Protein AF-A0A258LPB8-F1 (afdb_monomer)

pLDDT: mean 83.42, std 18.29, range [36.91, 97.94]

Secondary structure (DSSP, 8-state):
-------TTGGGS---TT----EEEEE-SSTT-SEEEEEE-TT--EEEPPEEEEEEE-TT-EEEEEEEEEEEEEEEES--TTTT-EEEEEEEEEESSEEEEEEEEETTTTEEEEEEEEE---

Sequence (122 aa):
MLVSAVPAAQAFLDNDPDAYVVNYYTGGGNGDGLFAAGTANQQCTNQGEPVITVLSASPGVKLAIRPGSFVVTGTDYGYLVCQGMRLPGMVVTGTGTGEAVIKVTYPPDGQWYTHTLKLPPR

Mean predicted aligned error: 8.93 Å

Structure (mmCIF, N/CA/C/O backbone):
data_AF-A0A258LPB8-F1
#
_entry.id   AF-A0A258LPB8-F1
#
loop_
_atom_site.group_PDB
_atom_site.id
_atom_site.type_symbol
_atom_site.label_atom_id
_atom_site.label_alt_id
_atom_site.label_comp_id
_atom_site.label_asym_id
_atom_site.label_entity_id
_atom_site.label_seq_id
_atom_site.pdbx_PDB_ins_code
_atom_site.Cartn_x
_atom_site.Cartn_y
_atom_site.Cartn_z
_atom_site.occupancy
_atom_site.B_iso_or_equiv
_atom_site.auth_seq_id
_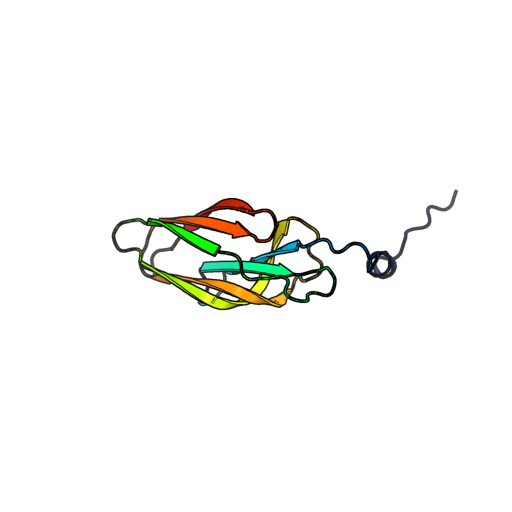atom_site.auth_comp_id
_atom_site.auth_asym_id
_atom_site.auth_atom_id
_atom_site.pdbx_PDB_model_num
ATOM 1 N N . MET A 1 1 ? -10.737 -5.209 -49.624 1.00 41.25 1 MET A N 1
ATOM 2 C CA . MET A 1 1 ? -10.144 -4.599 -48.416 1.00 41.25 1 MET A CA 1
ATOM 3 C C . MET A 1 1 ? -10.070 -5.684 -47.357 1.00 41.25 1 MET A C 1
ATOM 5 O O . MET A 1 1 ? -11.104 -6.082 -46.845 1.00 41.25 1 MET A O 1
ATOM 9 N N . LEU A 1 2 ? -8.885 -6.255 -47.144 1.00 39.84 2 LEU A N 1
ATOM 10 C CA . LEU A 1 2 ? -8.644 -7.266 -46.113 1.00 39.84 2 LEU A CA 1
ATOM 11 C C . LEU A 1 2 ? -8.227 -6.531 -44.838 1.00 39.84 2 LEU A C 1
ATOM 13 O O . LEU A 1 2 ? -7.225 -5.822 -44.838 1.00 39.84 2 LEU A O 1
ATOM 17 N N . VAL A 1 3 ? -9.035 -6.657 -43.787 1.00 46.84 3 VAL A N 1
ATOM 18 C CA . VAL A 1 3 ? -8.699 -6.190 -42.441 1.00 46.84 3 VAL A CA 1
ATOM 19 C C . VAL A 1 3 ? -7.691 -7.186 -41.878 1.00 46.84 3 VAL A C 1
ATOM 21 O O . VAL A 1 3 ? -8.058 -8.305 -41.524 1.00 46.84 3 VAL A O 1
ATOM 24 N N . SER A 1 4 ? -6.414 -6.813 -41.852 1.00 44.75 4 SER A N 1
ATOM 25 C CA . SER A 1 4 ? -5.384 -7.601 -41.178 1.00 44.75 4 SER A CA 1
ATOM 26 C C . SER A 1 4 ? -5.608 -7.502 -39.672 1.00 44.75 4 SER A C 1
ATOM 28 O O . SER A 1 4 ? -5.288 -6.492 -39.051 1.00 44.75 4 SER A O 1
ATOM 30 N N . ALA A 1 5 ? -6.201 -8.543 -39.091 1.00 50.91 5 ALA A N 1
ATOM 31 C CA . ALA A 1 5 ? -6.232 -8.726 -37.651 1.00 50.91 5 ALA A CA 1
ATOM 32 C C . ALA A 1 5 ? -4.798 -8.985 -37.172 1.00 50.91 5 ALA A C 1
ATOM 34 O O . ALA A 1 5 ? -4.195 -9.998 -37.528 1.00 50.91 5 ALA A O 1
ATOM 35 N N . VAL A 1 6 ? -4.247 -8.055 -36.393 1.00 47.69 6 VAL A N 1
ATOM 36 C CA . VAL A 1 6 ? -2.976 -8.260 -35.696 1.00 47.69 6 VAL A CA 1
ATOM 37 C C . VAL A 1 6 ? -3.190 -9.413 -34.701 1.00 47.69 6 VAL A C 1
ATOM 39 O O . VAL A 1 6 ? -4.095 -9.322 -33.867 1.00 47.69 6 VAL A O 1
ATOM 42 N N . PRO A 1 7 ? -2.432 -10.520 -34.778 1.00 45.66 7 PRO A N 1
ATOM 43 C CA . PRO A 1 7 ? -2.524 -11.596 -33.803 1.00 45.66 7 PRO A CA 1
ATOM 44 C C . PRO A 1 7 ? -2.154 -11.049 -32.422 1.00 45.66 7 PRO A C 1
ATOM 46 O O . PRO A 1 7 ? -1.164 -10.333 -32.289 1.00 45.66 7 PRO A O 1
ATOM 49 N N . ALA A 1 8 ? -2.884 -11.448 -31.378 1.00 50.31 8 ALA A N 1
ATOM 50 C CA . ALA A 1 8 ? -2.613 -11.059 -29.987 1.00 50.31 8 ALA A CA 1
ATOM 51 C C . ALA A 1 8 ? -1.160 -11.337 -29.525 1.00 50.31 8 ALA A C 1
ATOM 53 O O . ALA A 1 8 ? -0.697 -10.756 -28.550 1.00 50.31 8 ALA A O 1
ATOM 54 N N . ALA A 1 9 ? -0.422 -12.185 -30.249 1.00 43.16 9 ALA A N 1
ATOM 55 C CA . ALA A 1 9 ? 0.991 -12.468 -30.019 1.00 43.16 9 ALA A CA 1
ATOM 56 C C . ALA A 1 9 ? 1.945 -11.316 -30.405 1.00 43.16 9 ALA A C 1
ATOM 58 O O . ALA A 1 9 ? 3.040 -11.240 -29.858 1.00 43.16 9 ALA A O 1
ATOM 59 N N . GLN A 1 10 ? 1.562 -10.413 -31.317 1.00 36.91 10 GLN A N 1
ATOM 60 C CA . GLN A 1 10 ? 2.415 -9.285 -31.733 1.00 36.91 10 GLN A CA 1
ATOM 61 C C . GLN A 1 10 ? 2.308 -8.067 -30.807 1.00 36.91 10 GLN A C 1
ATOM 63 O O . GLN A 1 10 ? 3.236 -7.269 -30.759 1.00 36.91 10 GLN A O 1
ATOM 68 N N . ALA A 1 11 ? 1.249 -7.964 -29.997 1.00 44.62 11 ALA A N 1
ATOM 69 C CA . ALA A 1 11 ? 1.131 -6.912 -28.982 1.00 44.62 11 ALA A CA 1
ATOM 70 C C . ALA A 1 11 ? 2.140 -7.067 -27.822 1.00 44.62 11 ALA A C 1
ATOM 72 O O . ALA A 1 11 ? 2.290 -6.159 -27.014 1.00 44.62 11 ALA A O 1
ATOM 73 N N . PHE A 1 12 ? 2.851 -8.200 -27.748 1.00 46.00 12 PHE A N 1
ATOM 74 C CA . PHE A 1 12 ? 3.942 -8.431 -26.795 1.00 46.00 12 PHE A CA 1
ATOM 75 C C . PHE A 1 12 ? 5.307 -7.888 -27.260 1.00 46.00 12 PHE A C 1
ATOM 77 O O . PHE A 1 12 ? 6.254 -7.923 -26.477 1.00 46.00 12 PHE A O 1
ATOM 84 N N . LEU A 1 13 ? 5.434 -7.425 -28.513 1.00 41.38 13 LEU A N 1
ATOM 85 C CA . LEU A 1 13 ? 6.725 -7.088 -29.136 1.00 41.38 13 LEU A CA 1
ATOM 86 C C . LEU A 1 13 ? 6.959 -5.588 -29.383 1.00 41.38 13 LEU A C 1
ATOM 88 O O . LEU A 1 13 ? 8.086 -5.227 -29.699 1.00 41.38 13 LEU A O 1
ATOM 92 N N . ASP A 1 14 ? 5.964 -4.725 -29.160 1.00 44.91 14 ASP A N 1
ATOM 93 C CA . ASP A 1 14 ? 6.117 -3.254 -29.178 1.00 44.91 14 ASP A CA 1
ATOM 94 C C . ASP A 1 14 ? 6.371 -2.686 -27.764 1.00 44.91 14 ASP A C 1
ATOM 96 O O . ASP A 1 14 ? 5.894 -1.615 -27.390 1.00 44.91 14 ASP A O 1
ATOM 100 N N . ASN A 1 15 ? 7.121 -3.420 -26.940 1.00 49.28 15 ASN A N 1
ATOM 101 C CA . ASN A 1 15 ? 7.724 -2.849 -25.740 1.00 49.28 15 ASN A CA 1
ATOM 102 C C . ASN A 1 15 ? 9.044 -2.218 -26.169 1.00 49.28 15 ASN A C 1
ATOM 104 O O . ASN A 1 15 ? 10.042 -2.925 -26.301 1.00 49.28 15 ASN A O 1
ATOM 108 N N . ASP A 1 16 ? 9.037 -0.911 -26.424 1.00 48.47 16 ASP A N 1
ATOM 109 C CA . ASP A 1 16 ? 10.266 -0.130 -26.524 1.00 48.47 16 ASP A CA 1
ATOM 110 C C . ASP A 1 16 ? 11.045 -0.297 -25.203 1.00 48.47 16 ASP A C 1
ATOM 112 O O . ASP A 1 16 ? 10.593 0.200 -24.166 1.00 48.47 16 ASP A O 1
ATOM 116 N N . PRO A 1 17 ? 12.176 -1.027 -25.185 1.00 47.72 17 PRO A N 1
ATOM 117 C CA . PRO A 1 17 ? 12.938 -1.254 -23.961 1.00 47.72 17 PRO A CA 1
ATOM 118 C C . PRO A 1 17 ? 13.544 0.042 -23.399 1.00 47.72 17 PRO A C 1
ATOM 120 O O . PRO A 1 17 ? 13.953 0.047 -22.236 1.00 47.72 17 PRO A O 1
ATOM 123 N N . ASP A 1 18 ? 13.565 1.128 -24.184 1.00 47.84 18 ASP A N 1
ATOM 124 C CA . ASP A 1 18 ? 14.018 2.455 -23.763 1.00 47.84 18 ASP A CA 1
ATOM 125 C C . ASP A 1 18 ? 12.893 3.283 -23.116 1.00 47.84 18 ASP A C 1
ATOM 127 O O . ASP A 1 18 ? 13.151 4.287 -22.443 1.00 47.84 18 ASP A O 1
ATOM 131 N N . ALA A 1 19 ? 11.638 2.837 -23.220 1.00 50.19 19 ALA A N 1
ATOM 132 C CA . ALA A 1 19 ? 10.534 3.380 -22.448 1.00 50.19 19 ALA A CA 1
ATOM 133 C C . ALA A 1 19 ? 10.578 2.782 -21.032 1.00 50.19 19 ALA A C 1
ATOM 135 O O . ALA A 1 19 ? 9.836 1.859 -20.693 1.00 50.19 19 ALA A O 1
ATOM 136 N N . TYR A 1 20 ? 11.456 3.317 -20.176 1.00 53.28 20 TYR A N 1
ATOM 137 C CA . TYR A 1 20 ? 11.504 3.056 -18.728 1.00 53.28 20 TYR A CA 1
ATOM 138 C C . TYR A 1 20 ? 10.231 3.564 -18.019 1.00 53.28 20 TYR A C 1
ATOM 140 O O . TYR A 1 20 ? 10.275 4.408 -17.126 1.00 53.28 20 TYR A O 1
ATOM 148 N N . VAL A 1 21 ? 9.060 3.075 -18.424 1.00 76.69 21 VAL A N 1
ATOM 149 C CA . VAL A 1 21 ? 7.785 3.403 -17.799 1.00 76.69 21 VAL A CA 1
ATOM 150 C C . VAL A 1 21 ? 7.691 2.576 -16.527 1.00 76.69 21 VAL A C 1
ATOM 152 O O . VAL A 1 21 ? 7.516 1.355 -16.561 1.00 76.69 21 VAL A O 1
ATOM 155 N N . VAL A 1 22 ? 7.847 3.246 -15.389 1.00 86.50 22 VAL A N 1
ATOM 156 C CA . VAL A 1 22 ? 7.531 2.659 -14.090 1.00 86.50 22 VAL A CA 1
ATOM 157 C C . VAL A 1 22 ? 6.022 2.412 -14.051 1.00 86.50 22 VAL A C 1
ATOM 159 O O . VAL A 1 22 ? 5.232 3.332 -14.244 1.00 86.50 22 VAL A O 1
ATOM 162 N N . ASN A 1 23 ? 5.623 1.164 -13.818 1.00 89.81 23 ASN A N 1
ATOM 163 C CA . ASN A 1 23 ? 4.230 0.777 -13.610 1.00 89.81 23 ASN A CA 1
ATOM 164 C C . ASN A 1 23 ? 3.996 0.567 -12.114 1.00 89.81 23 ASN A C 1
ATOM 166 O O . ASN A 1 23 ? 4.888 0.094 -11.400 1.00 89.81 23 ASN A O 1
ATOM 170 N N . TYR A 1 24 ? 2.794 0.893 -11.650 1.00 93.00 24 TYR A N 1
ATOM 171 C CA . TYR A 1 24 ? 2.404 0.797 -10.245 1.00 93.00 24 TYR A CA 1
ATOM 172 C C . TYR A 1 24 ? 1.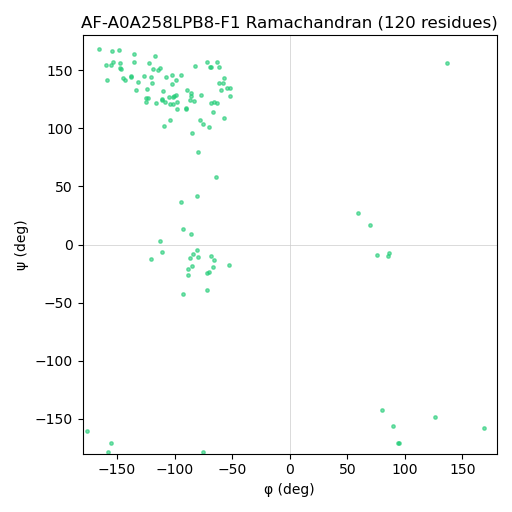416 -0.349 -10.083 1.00 93.00 24 TYR A C 1
ATOM 174 O O . TYR A 1 24 ? 0.250 -0.224 -10.432 1.00 93.00 24 TYR A O 1
ATOM 182 N N . TYR A 1 25 ? 1.876 -1.488 -9.582 1.00 94.19 25 TYR A N 1
ATOM 183 C CA . TYR A 1 25 ? 1.078 -2.706 -9.501 1.00 94.19 25 TYR A CA 1
ATOM 184 C C . TYR A 1 25 ? 0.403 -2.856 -8.149 1.00 94.19 25 TYR A C 1
ATOM 186 O O . TYR A 1 25 ? 0.996 -2.551 -7.115 1.00 94.19 25 TYR A O 1
ATOM 194 N N . THR A 1 26 ? -0.796 -3.433 -8.162 1.00 95.62 26 THR A N 1
ATOM 195 C CA . THR A 1 26 ? -1.550 -3.775 -6.959 1.00 95.62 26 THR A CA 1
ATOM 196 C C . THR A 1 26 ? -1.879 -5.261 -6.892 1.00 95.62 26 THR A C 1
ATOM 198 O O . THR A 1 26 ? -1.910 -5.986 -7.895 1.00 95.62 26 THR A O 1
ATOM 201 N N . GLY A 1 27 ? -2.104 -5.730 -5.671 1.00 94.12 27 GLY A N 1
ATOM 202 C CA . GLY A 1 27 ? -2.529 -7.090 -5.379 1.00 94.12 27 GLY A CA 1
ATOM 203 C C . GLY A 1 27 ? -3.264 -7.190 -4.050 1.00 94.12 27 GLY A C 1
ATOM 204 O O . GLY A 1 27 ? -3.553 -6.187 -3.400 1.00 94.12 27 GLY A O 1
ATOM 205 N N . GLY A 1 28 ? -3.525 -8.421 -3.621 1.00 87.00 28 GLY A N 1
ATOM 206 C CA . GLY A 1 28 ? -4.272 -8.704 -2.394 1.00 87.00 28 GLY A CA 1
ATOM 207 C C . GLY A 1 28 ? -5.766 -8.914 -2.643 1.00 87.00 28 GLY A C 1
ATOM 208 O O . GLY A 1 28 ? -6.203 -9.088 -3.778 1.00 87.00 28 GLY A O 1
ATOM 209 N N . GLY A 1 29 ? -6.541 -8.992 -1.562 1.00 68.88 29 GLY A N 1
ATOM 210 C CA . GLY A 1 29 ? -7.975 -9.299 -1.605 1.00 68.88 29 GLY A CA 1
ATOM 211 C C . GLY A 1 29 ? -8.309 -10.797 -1.608 1.00 68.88 29 GLY A C 1
ATOM 212 O O . GLY A 1 29 ? -9.470 -11.146 -1.434 1.00 68.88 29 GLY A O 1
ATOM 213 N N . ASN A 1 30 ? -7.306 -11.678 -1.727 1.00 60.81 30 ASN A N 1
ATOM 214 C CA . ASN A 1 30 ? -7.431 -13.134 -1.600 1.00 60.81 30 ASN A CA 1
ATOM 215 C C . ASN A 1 30 ? -6.314 -13.687 -0.690 1.00 60.81 30 ASN A C 1
ATOM 217 O O . ASN A 1 30 ? -5.141 -13.361 -0.882 1.00 60.81 30 ASN A O 1
ATOM 221 N N . GLY A 1 31 ? -6.658 -14.552 0.273 1.00 65.81 31 GLY A N 1
ATOM 222 C CA . GLY A 1 31 ? -5.709 -15.133 1.239 1.00 65.81 31 GLY A CA 1
ATOM 223 C C . GLY A 1 31 ? -5.356 -14.194 2.404 1.00 65.81 31 GLY A C 1
ATOM 224 O O . GLY A 1 31 ? -6.215 -13.469 2.897 1.00 65.81 31 GLY A O 1
ATOM 225 N N . ASP A 1 32 ? -4.096 -14.211 2.856 1.00 59.06 32 ASP A N 1
ATOM 226 C CA . ASP A 1 32 ? -3.643 -13.481 4.059 1.00 59.06 32 ASP A CA 1
ATOM 227 C C . ASP A 1 32 ? -3.384 -11.972 3.845 1.00 59.06 32 ASP A C 1
ATOM 229 O O . ASP A 1 32 ? -3.193 -11.232 4.813 1.00 59.06 32 ASP A O 1
ATOM 233 N N . GLY A 1 33 ? -3.364 -11.493 2.594 1.00 81.62 33 GLY A N 1
ATOM 234 C CA . GLY A 1 33 ? -3.091 -10.092 2.244 1.00 81.62 33 GLY A CA 1
ATOM 235 C C . GLY A 1 33 ? -4.357 -9.301 1.910 1.00 81.62 33 GLY A C 1
ATOM 236 O O . GLY A 1 33 ? -5.053 -9.623 0.949 1.00 81.62 33 GLY A O 1
ATOM 237 N N . LEU A 1 34 ? -4.621 -8.222 2.655 1.00 92.31 34 LEU A N 1
ATOM 238 C CA . LEU A 1 34 ? -5.740 -7.302 2.397 1.00 92.31 34 LEU A CA 1
ATOM 239 C C . LEU A 1 34 ? -5.496 -6.448 1.151 1.00 92.31 34 LEU A C 1
ATOM 241 O O . LEU A 1 34 ? -6.415 -6.198 0.382 1.00 92.31 34 LEU A O 1
ATOM 245 N N . PHE A 1 35 ? -4.256 -6.006 0.970 1.00 95.94 35 PHE A N 1
ATOM 246 C CA . PHE A 1 35 ? -3.821 -5.170 -0.141 1.00 95.94 35 PHE A CA 1
ATOM 247 C C . PHE A 1 35 ? -2.308 -5.293 -0.293 1.00 95.94 35 PHE A C 1
ATOM 249 O O . PHE A 1 35 ? -1.604 -5.579 0.676 1.00 95.94 35 PHE A O 1
ATOM 256 N N . ALA A 1 36 ? -1.794 -5.067 -1.489 1.00 95.88 36 ALA A N 1
ATOM 257 C CA . ALA A 1 36 ? -0.372 -4.932 -1.734 1.00 95.88 36 ALA A CA 1
ATOM 258 C C . ALA A 1 36 ? -0.122 -3.949 -2.874 1.00 95.88 36 ALA A C 1
ATOM 260 O O . ALA A 1 36 ? -0.958 -3.819 -3.768 1.00 95.88 36 ALA A O 1
ATOM 261 N N . ALA A 1 37 ? 1.035 -3.296 -2.839 1.00 96.25 37 ALA A N 1
ATOM 262 C CA . ALA A 1 37 ? 1.480 -2.366 -3.863 1.00 96.25 37 ALA A CA 1
ATOM 263 C C . ALA A 1 37 ? 2.969 -2.567 -4.166 1.00 96.25 37 ALA A C 1
ATOM 265 O O . ALA A 1 37 ? 3.767 -2.823 -3.261 1.00 96.25 37 ALA A O 1
ATOM 266 N N . GLY A 1 38 ? 3.359 -2.397 -5.424 1.00 94.81 38 GLY A N 1
ATOM 267 C CA . GLY A 1 38 ? 4.749 -2.481 -5.871 1.00 94.81 38 GLY A CA 1
ATOM 268 C C . GLY A 1 38 ? 4.983 -1.665 -7.134 1.00 94.81 38 GLY A C 1
ATOM 269 O O . GLY A 1 38 ? 4.032 -1.262 -7.799 1.00 94.81 38 GLY A O 1
ATOM 270 N N . THR A 1 39 ? 6.246 -1.430 -7.481 1.00 93.56 39 THR A N 1
ATOM 271 C CA . THR A 1 39 ? 6.603 -0.784 -8.750 1.00 93.56 39 THR A CA 1
ATOM 272 C C . THR A 1 39 ? 7.468 -1.708 -9.587 1.00 93.56 39 THR A C 1
ATOM 274 O O . THR A 1 39 ? 8.354 -2.377 -9.059 1.00 93.56 39 THR A O 1
ATOM 277 N N . ALA A 1 40 ? 7.229 -1.767 -10.894 1.00 92.19 40 ALA A N 1
ATOM 278 C CA . ALA A 1 40 ? 8.122 -2.478 -11.802 1.00 92.19 40 ALA A CA 1
ATOM 279 C C . ALA A 1 40 ? 8.073 -1.910 -13.226 1.00 92.19 40 ALA A C 1
ATOM 281 O O . ALA A 1 40 ? 7.091 -1.289 -13.640 1.00 92.19 40 ALA A O 1
ATOM 282 N N . ASN A 1 41 ? 9.140 -2.134 -13.989 1.00 89.75 41 ASN A N 1
ATOM 283 C CA . ASN A 1 41 ? 9.155 -1.847 -15.423 1.00 89.75 41 ASN A CA 1
ATOM 284 C C . ASN A 1 41 ? 8.350 -2.909 -16.206 1.00 89.75 41 ASN A C 1
ATOM 286 O O . ASN A 1 41 ? 7.780 -3.838 -15.627 1.00 89.75 41 ASN A O 1
ATOM 290 N N . GLN A 1 42 ? 8.311 -2.794 -17.534 1.00 88.06 42 GLN A N 1
ATOM 291 C CA . GLN A 1 42 ? 7.587 -3.745 -18.391 1.00 88.06 42 GLN A CA 1
ATOM 292 C C . GLN A 1 42 ? 8.193 -5.160 -18.402 1.00 88.06 42 GLN A C 1
ATOM 294 O O . GLN A 1 42 ? 7.505 -6.126 -18.713 1.00 88.06 42 GLN A O 1
ATOM 299 N N . GLN A 1 43 ? 9.461 -5.297 -18.010 1.00 89.81 43 GLN A N 1
ATOM 300 C CA . GLN A 1 43 ? 10.131 -6.583 -17.790 1.00 89.81 43 GLN A CA 1
ATOM 301 C C . GLN A 1 43 ? 9.884 -7.131 -16.376 1.00 89.81 43 GLN A C 1
ATOM 303 O O . GLN A 1 43 ? 10.534 -8.085 -15.953 1.00 89.81 43 GLN A O 1
ATOM 308 N N . CYS A 1 44 ? 8.977 -6.509 -15.617 1.00 91.25 44 CYS A N 1
ATOM 309 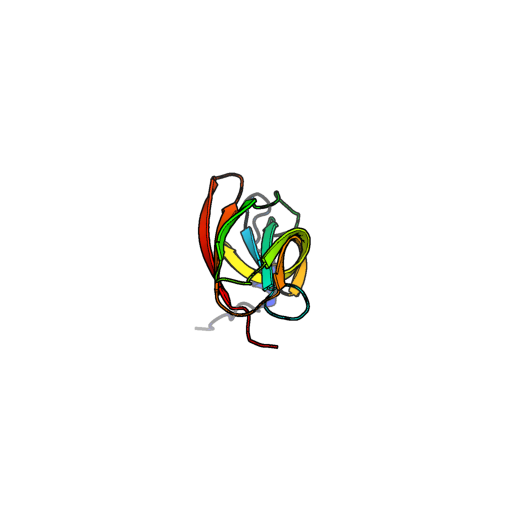C CA . CYS A 1 44 ? 8.596 -6.912 -14.267 1.00 91.25 44 CYS A CA 1
ATOM 310 C C . CYS A 1 44 ? 9.765 -6.913 -13.273 1.00 91.25 44 CYS A C 1
ATOM 312 O O . CYS A 1 44 ? 9.755 -7.608 -12.257 1.00 91.25 44 CYS A O 1
ATOM 314 N N . THR A 1 45 ? 10.763 -6.074 -13.552 1.00 90.75 45 THR A N 1
ATOM 315 C CA . THR A 1 45 ? 11.883 -5.795 -12.659 1.00 90.75 45 THR A CA 1
ATOM 316 C C . THR A 1 45 ? 11.491 -4.677 -11.705 1.00 90.75 45 THR A C 1
ATOM 318 O O . THR A 1 45 ? 11.108 -3.591 -12.149 1.00 90.75 45 THR A O 1
ATOM 321 N N . ASN A 1 46 ? 11.603 -4.944 -10.402 1.00 90.06 46 ASN A N 1
ATOM 322 C CA . ASN A 1 46 ? 11.270 -4.001 -9.334 1.00 90.06 46 ASN A CA 1
ATOM 323 C C . ASN A 1 46 ? 11.974 -2.648 -9.524 1.00 90.06 46 ASN A C 1
ATOM 325 O O . ASN A 1 46 ? 13.173 -2.622 -9.800 1.00 90.06 46 ASN A O 1
ATOM 329 N N . GLN A 1 47 ? 11.242 -1.548 -9.348 1.00 90.12 47 GLN A N 1
ATOM 330 C CA . GLN A 1 47 ? 11.768 -0.177 -9.457 1.00 90.12 47 GLN A CA 1
ATOM 331 C C . GLN A 1 47 ? 11.775 0.575 -8.115 1.00 90.12 47 GLN A C 1
ATOM 333 O O . GLN A 1 47 ? 12.164 1.739 -8.058 1.00 90.12 47 GLN A O 1
ATOM 338 N N . GLY A 1 48 ? 11.383 -0.086 -7.023 1.00 87.44 48 GLY A N 1
ATOM 339 C CA . GLY A 1 48 ? 11.338 0.510 -5.694 1.00 87.44 48 GLY A CA 1
ATOM 340 C C . GLY A 1 48 ? 10.068 0.154 -4.934 1.00 87.44 48 GLY A C 1
ATOM 341 O O . GLY A 1 48 ? 9.022 -0.171 -5.501 1.00 87.44 48 GLY A O 1
ATOM 342 N N . GLU A 1 49 ? 10.166 0.220 -3.613 1.00 89.81 49 GLU A N 1
ATOM 343 C CA . GLU A 1 49 ? 9.039 -0.075 -2.739 1.00 89.81 49 GLU A CA 1
ATOM 344 C C . GLU A 1 49 ? 8.180 1.182 -2.537 1.00 89.81 49 GLU A C 1
ATOM 346 O O . GLU A 1 49 ? 8.712 2.249 -2.215 1.00 89.81 49 GLU A O 1
ATOM 351 N N . PRO A 1 50 ? 6.852 1.087 -2.708 1.00 94.00 50 PRO A N 1
ATOM 352 C CA . PRO A 1 50 ? 5.946 2.159 -2.322 1.00 94.00 50 PRO A CA 1
ATOM 353 C C . PRO A 1 50 ? 5.994 2.389 -0.811 1.00 94.00 50 PRO A C 1
ATOM 355 O O . PRO A 1 50 ? 6.277 1.479 -0.037 1.00 94.00 50 PRO A O 1
ATOM 358 N N . VAL A 1 51 ? 5.617 3.581 -0.363 1.00 95.56 51 VAL A N 1
ATOM 359 C CA . VAL A 1 51 ? 5.371 3.853 1.056 1.00 95.56 51 VAL A CA 1
ATOM 360 C C . VAL A 1 51 ? 3.874 3.767 1.312 1.00 95.56 51 VAL A C 1
ATOM 362 O O . VAL A 1 51 ? 3.093 4.503 0.706 1.00 95.56 51 VAL A O 1
ATOM 365 N N . ILE A 1 52 ? 3.471 2.889 2.233 1.00 96.75 52 ILE A N 1
ATOM 366 C CA . ILE A 1 52 ? 2.081 2.778 2.683 1.00 96.75 52 ILE A CA 1
ATOM 367 C C . ILE A 1 52 ? 1.982 3.265 4.127 1.00 96.75 52 ILE A C 1
ATOM 369 O O . ILE A 1 52 ? 2.665 2.746 5.010 1.00 96.75 52 ILE A O 1
ATOM 373 N N . THR A 1 53 ? 1.105 4.235 4.378 1.00 97.12 53 THR A N 1
ATOM 374 C CA . THR A 1 53 ? 0.810 4.739 5.726 1.00 97.12 53 THR A CA 1
ATOM 375 C C . THR A 1 53 ? -0.664 4.569 6.063 1.00 97.12 53 THR A C 1
ATOM 377 O O . THR A 1 53 ? -1.534 4.697 5.205 1.00 97.12 53 THR A O 1
ATOM 380 N N . VAL A 1 54 ? -0.965 4.269 7.327 1.00 97.62 54 VAL A N 1
ATOM 381 C CA . VAL A 1 54 ? -2.349 4.212 7.818 1.00 97.62 54 VAL A CA 1
ATOM 382 C C . VAL A 1 54 ? -2.798 5.627 8.163 1.00 97.62 54 VAL A C 1
ATOM 384 O O . VAL A 1 54 ? -2.149 6.291 8.968 1.00 97.62 54 VAL A O 1
ATOM 387 N N . LEU A 1 55 ? -3.898 6.084 7.566 1.00 97.94 55 LEU A N 1
ATOM 388 C CA . LEU A 1 55 ? -4.500 7.384 7.871 1.00 97.94 55 LEU A CA 1
ATOM 389 C C . LEU A 1 55 ? -5.571 7.265 8.955 1.00 97.94 55 LEU A C 1
ATOM 391 O O . LEU A 1 55 ? -5.634 8.088 9.864 1.00 97.94 55 LEU A O 1
ATOM 395 N N . SER A 1 56 ? -6.403 6.230 8.872 1.00 97.81 56 SER A N 1
ATOM 396 C CA . SER A 1 56 ? -7.447 5.953 9.857 1.00 97.81 56 SER A CA 1
ATOM 397 C C . SER A 1 56 ? -7.809 4.473 9.869 1.00 97.81 56 SER A C 1
ATOM 399 O O . SER A 1 56 ? -7.667 3.778 8.864 1.00 97.81 56 SER A O 1
ATOM 401 N N . ALA A 1 57 ? -8.318 3.988 10.997 1.00 97.31 57 ALA A N 1
ATOM 402 C CA . ALA A 1 57 ? -8.830 2.631 11.141 1.00 97.31 57 ALA A CA 1
ATOM 403 C C . ALA A 1 57 ? -10.029 2.627 12.094 1.00 97.31 57 ALA A C 1
ATOM 405 O O . ALA A 1 57 ? -10.052 3.376 13.072 1.00 97.31 57 ALA A O 1
ATOM 406 N N . SER A 1 58 ? -11.021 1.785 11.805 1.00 97.06 58 SER A N 1
ATOM 407 C CA . SER A 1 58 ? -12.164 1.565 12.696 1.00 97.06 58 SER A CA 1
ATOM 408 C C . SER A 1 58 ? -11.701 0.995 14.046 1.00 97.06 58 SER A C 1
ATOM 410 O O . SER A 1 58 ? -10.677 0.304 14.098 1.00 97.06 58 SER A O 1
ATOM 412 N N . PRO A 1 59 ? -12.439 1.223 15.150 1.00 96.62 59 PRO A N 1
ATOM 413 C CA . PRO A 1 59 ? -12.107 0.629 16.442 1.00 96.62 59 PRO A CA 1
ATOM 414 C C . PRO A 1 59 ? -11.931 -0.894 16.348 1.00 96.62 59 PRO A C 1
ATOM 416 O O . PRO A 1 59 ? -12.791 -1.597 15.827 1.00 96.62 59 PRO A O 1
ATOM 419 N N . GLY A 1 60 ? -10.804 -1.407 16.848 1.00 93.69 60 GLY A N 1
ATOM 420 C CA . GLY A 1 60 ? -10.477 -2.838 16.811 1.00 93.69 60 GLY A CA 1
ATOM 421 C C . GLY A 1 60 ? -9.803 -3.328 15.523 1.00 93.69 60 GLY A C 1
ATOM 422 O O . GLY A 1 60 ? -9.275 -4.441 15.528 1.00 93.69 60 GLY A O 1
ATOM 423 N N . VAL A 1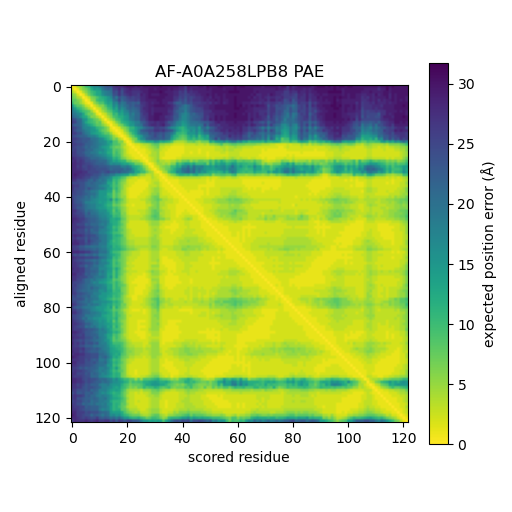 61 ? -9.739 -2.514 14.462 1.00 96.00 61 VAL A N 1
ATOM 424 C CA . VAL A 1 61 ? -8.955 -2.832 13.260 1.00 96.00 61 VAL A CA 1
ATOM 425 C C . VAL A 1 61 ? -7.472 -2.589 13.527 1.00 96.00 61 VAL A C 1
ATOM 427 O O . VAL A 1 61 ? -7.067 -1.517 13.978 1.00 96.00 61 VAL A O 1
ATOM 430 N N . LYS A 1 62 ? -6.644 -3.591 13.221 1.00 94.88 62 LYS A N 1
ATOM 431 C CA . LYS A 1 62 ? -5.181 -3.493 13.283 1.00 94.88 62 LYS A CA 1
ATOM 432 C C . LYS A 1 62 ? -4.596 -3.883 11.938 1.00 94.88 62 LYS A C 1
ATOM 434 O O . LYS A 1 62 ? -4.869 -4.975 11.449 1.00 94.88 62 LYS A O 1
ATOM 439 N N . LEU A 1 63 ? -3.769 -3.008 11.372 1.00 95.19 63 LEU A N 1
ATOM 440 C CA . LEU A 1 63 ? -3.046 -3.265 10.130 1.00 95.19 63 LEU A CA 1
ATOM 441 C C . LEU A 1 63 ? -1.562 -3.495 10.410 1.00 95.19 63 LEU A C 1
ATOM 443 O O . LEU A 1 63 ? -0.974 -2.841 11.271 1.00 95.19 63 LEU A O 1
ATOM 447 N N . ALA A 1 64 ? -0.951 -4.398 9.649 1.00 95.56 64 ALA A N 1
ATOM 448 C CA . ALA A 1 64 ? 0.491 -4.570 9.586 1.00 95.56 64 ALA A CA 1
ATOM 449 C C . ALA A 1 64 ? 0.952 -4.411 8.136 1.00 95.56 64 ALA A C 1
ATOM 451 O O . ALA A 1 64 ? 0.450 -5.086 7.238 1.00 95.56 64 ALA A O 1
ATOM 452 N N . ILE A 1 65 ? 1.918 -3.516 7.936 1.00 96.62 65 ILE A N 1
ATOM 453 C CA . ILE A 1 65 ? 2.464 -3.129 6.635 1.00 96.62 65 ILE A CA 1
ATOM 454 C C . ILE A 1 65 ? 3.933 -3.539 6.625 1.00 96.62 65 ILE A C 1
ATOM 456 O O . ILE A 1 65 ? 4.677 -3.137 7.522 1.00 96.62 65 ILE A O 1
ATOM 460 N N . ARG A 1 66 ? 4.347 -4.376 5.670 1.00 95.88 66 ARG A N 1
ATOM 461 C CA . ARG A 1 66 ? 5.719 -4.908 5.615 1.00 95.88 66 ARG A CA 1
ATOM 462 C C . ARG A 1 66 ? 6.179 -5.104 4.170 1.00 95.88 66 ARG A C 1
ATOM 464 O O . ARG A 1 66 ? 5.330 -5.409 3.329 1.00 95.88 66 ARG A O 1
ATOM 471 N N . PRO A 1 67 ? 7.490 -5.008 3.896 1.00 95.69 67 PRO A N 1
ATOM 472 C CA . PRO A 1 67 ? 8.048 -5.522 2.655 1.00 95.69 67 PRO A CA 1
ATOM 473 C C . PRO A 1 67 ? 7.729 -7.011 2.509 1.00 95.69 67 PRO A C 1
ATOM 475 O O . PRO A 1 67 ? 7.705 -7.762 3.491 1.00 95.69 67 PRO A O 1
ATOM 478 N N . GLY A 1 68 ? 7.470 -7.444 1.285 1.00 93.25 68 GLY A N 1
ATOM 479 C CA . GLY A 1 68 ? 7.131 -8.823 0.975 1.00 93.25 68 GLY A CA 1
ATOM 480 C C . GLY A 1 68 ? 6.971 -9.034 -0.520 1.00 93.25 68 GLY A C 1
ATOM 481 O O . GLY A 1 68 ? 7.448 -8.247 -1.335 1.00 93.25 68 GLY A O 1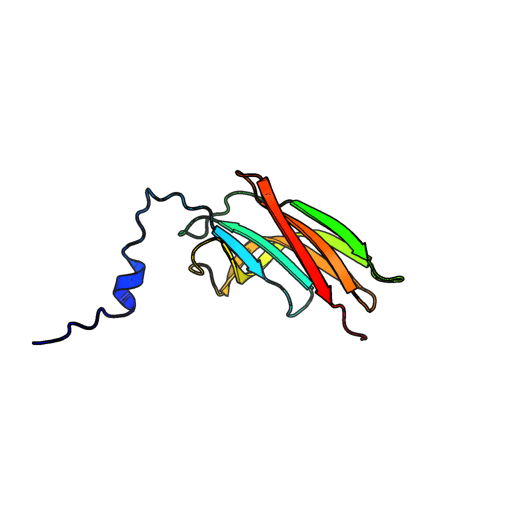
ATOM 482 N N . SER A 1 69 ? 6.287 -10.111 -0.890 1.00 93.25 69 SER A N 1
ATOM 483 C CA . SER A 1 69 ? 5.919 -10.364 -2.280 1.00 93.25 69 SER A CA 1
ATOM 484 C C . SER A 1 69 ? 4.426 -10.604 -2.400 1.00 93.25 69 SER A C 1
ATOM 486 O O . SER A 1 69 ? 3.819 -11.230 -1.531 1.00 93.25 69 SER A O 1
ATOM 488 N N . PHE A 1 70 ? 3.846 -10.150 -3.502 1.00 94.38 70 PHE A N 1
ATOM 489 C CA . PHE A 1 70 ? 2.425 -10.286 -3.792 1.00 94.38 70 PHE A CA 1
ATOM 490 C C . PHE A 1 70 ? 2.218 -10.734 -5.234 1.00 94.38 70 PHE A C 1
ATOM 492 O O . PHE A 1 70 ? 3.091 -10.559 -6.080 1.00 94.38 70 PHE A O 1
ATOM 499 N N . VAL A 1 71 ? 1.069 -11.348 -5.504 1.00 94.62 71 VAL A N 1
ATOM 500 C CA . VAL A 1 71 ? 0.651 -11.657 -6.874 1.00 94.62 71 VAL A CA 1
ATOM 501 C C . VAL A 1 71 ? -0.061 -10.437 -7.437 1.00 94.62 71 VAL A C 1
ATOM 503 O O . VAL A 1 71 ? -0.987 -9.928 -6.805 1.00 94.62 71 VAL A O 1
ATOM 506 N N . VAL A 1 72 ? 0.370 -9.978 -8.609 1.00 94.50 72 VAL A N 1
ATOM 507 C CA . VAL A 1 72 ? -0.243 -8.840 -9.296 1.00 94.50 72 VAL A CA 1
ATOM 508 C C . VAL A 1 72 ? -1.635 -9.223 -9.775 1.00 94.50 72 VAL A C 1
ATOM 510 O O . VAL A 1 72 ? -1.801 -10.156 -10.565 1.00 94.50 72 VAL A O 1
ATOM 513 N N . THR A 1 73 ? -2.634 -8.472 -9.331 1.00 95.50 73 THR A N 1
ATOM 514 C CA . THR A 1 73 ? -4.025 -8.621 -9.781 1.00 95.50 73 THR A CA 1
ATOM 515 C C . THR A 1 73 ? -4.571 -7.349 -10.415 1.00 95.50 73 THR A C 1
ATOM 517 O O . THR A 1 73 ? -5.620 -7.401 -11.049 1.00 95.50 73 THR A O 1
ATOM 520 N N . GLY A 1 74 ? -3.872 -6.223 -10.265 1.00 93.25 74 GLY A N 1
ATOM 521 C CA . GLY A 1 74 ? -4.276 -4.928 -10.792 1.00 93.25 74 GLY A CA 1
ATOM 522 C C . GLY A 1 74 ? -3.097 -3.973 -10.959 1.00 93.25 74 GLY A C 1
ATOM 523 O O . GLY A 1 74 ? -1.939 -4.319 -10.713 1.00 93.25 74 GLY A O 1
ATOM 524 N N . THR A 1 75 ? -3.410 -2.765 -11.414 1.00 92.06 75 THR A N 1
ATOM 525 C CA . THR A 1 75 ? -2.458 -1.667 -11.574 1.00 92.06 75 THR A CA 1
ATOM 526 C C . THR A 1 75 ? -3.138 -0.352 -11.212 1.00 92.06 75 THR A C 1
ATOM 528 O O . THR A 1 75 ? -4.316 -0.166 -11.516 1.00 92.06 75 THR A O 1
ATOM 531 N N . ASP A 1 76 ? -2.400 0.538 -10.558 1.00 88.88 76 ASP A N 1
ATOM 532 C CA . ASP A 1 76 ? -2.787 1.929 -10.318 1.00 88.88 76 ASP A CA 1
ATOM 533 C C . ASP A 1 76 ? -2.340 2.839 -11.475 1.00 88.88 76 ASP A C 1
ATOM 535 O O . ASP A 1 76 ? -2.945 3.883 -11.710 1.00 88.88 76 ASP A O 1
ATOM 539 N N . TYR A 1 77 ? -1.286 2.454 -12.206 1.00 88.31 77 TYR A N 1
ATOM 540 C CA . TYR A 1 77 ? -0.750 3.207 -13.341 1.00 88.31 77 TYR A CA 1
ATOM 541 C C . TYR A 1 77 ? 0.075 2.317 -14.278 1.00 88.31 77 TYR A C 1
ATOM 543 O O . TYR A 1 77 ? 0.865 1.479 -13.834 1.00 88.31 77 TYR A O 1
ATOM 551 N N . GLY A 1 78 ? -0.051 2.560 -15.582 1.00 86.81 78 GLY A N 1
ATOM 552 C CA . GLY A 1 78 ? 0.688 1.850 -16.622 1.00 86.81 78 GLY A CA 1
ATOM 553 C C . GLY A 1 78 ? -0.031 0.598 -17.126 1.00 86.81 78 GLY A C 1
ATOM 554 O O . GLY A 1 78 ? -1.256 0.489 -17.049 1.00 86.81 78 GLY A O 1
ATOM 555 N N . TYR A 1 79 ? 0.729 -0.345 -17.678 1.00 86.38 79 TYR A N 1
ATOM 556 C CA . TYR A 1 79 ? 0.191 -1.531 -18.343 1.00 86.38 79 TYR A CA 1
ATOM 557 C C . TYR A 1 79 ? 0.201 -2.746 -17.419 1.00 86.38 79 TYR A C 1
ATOM 559 O O . TYR A 1 79 ? 1.157 -2.986 -16.689 1.00 86.38 79 TYR A O 1
ATOM 567 N N . LEU A 1 80 ? -0.841 -3.575 -17.493 1.00 89.88 80 LEU A N 1
ATOM 568 C CA . LEU A 1 80 ? -0.982 -4.777 -16.667 1.00 89.88 80 LEU A CA 1
ATOM 569 C C . LEU A 1 80 ? -0.161 -5.972 -17.207 1.00 89.88 80 LEU A C 1
ATOM 571 O O . LEU A 1 80 ? -0.629 -7.107 -17.224 1.00 89.88 80 LEU A O 1
ATOM 575 N N . VAL A 1 81 ? 1.073 -5.729 -17.660 1.00 91.00 81 VAL A N 1
ATOM 576 C CA . VAL A 1 81 ? 1.941 -6.753 -18.27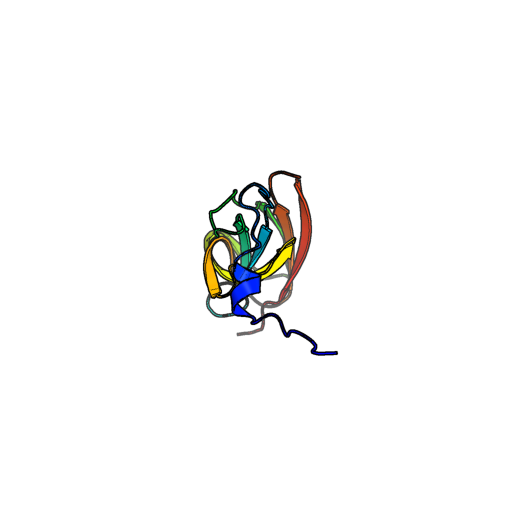9 1.00 91.00 81 VAL A CA 1
ATOM 577 C C . VAL A 1 81 ? 2.440 -7.796 -17.279 1.00 91.00 81 VAL A C 1
ATOM 579 O O . VAL A 1 81 ? 2.728 -8.926 -17.662 1.00 91.00 81 VAL A O 1
ATOM 582 N N . CYS A 1 82 ? 2.485 -7.450 -15.988 1.00 91.88 82 CYS A N 1
ATOM 583 C CA . CYS A 1 82 ? 2.921 -8.358 -14.930 1.00 91.88 82 CYS A CA 1
ATOM 584 C C . CYS A 1 82 ? 1.785 -9.148 -14.253 1.00 91.88 82 CYS A C 1
ATOM 586 O O . CYS A 1 82 ? 2.008 -9.721 -13.187 1.00 91.88 82 CYS A O 1
ATOM 588 N N . GLN A 1 83 ? 0.567 -9.172 -14.814 1.00 94.19 83 GLN A N 1
ATOM 589 C CA . GLN A 1 83 ? -0.582 -9.845 -14.191 1.00 94.19 83 GLN A CA 1
ATOM 590 C C . GLN A 1 83 ? -0.288 -11.315 -13.860 1.00 94.19 83 GLN A C 1
ATOM 592 O O . GLN A 1 83 ? 0.255 -12.056 -14.675 1.00 94.19 83 GLN A O 1
ATOM 597 N N . GLY A 1 84 ? -0.669 -11.754 -12.659 1.00 93.06 84 GLY A N 1
ATOM 598 C CA . GLY A 1 84 ? -0.468 -13.130 -12.197 1.00 93.06 84 GLY A CA 1
ATOM 599 C C . GLY A 1 84 ? 0.968 -13.458 -11.777 1.00 93.06 84 GLY A C 1
ATOM 600 O O . GLY A 1 84 ? 1.192 -14.506 -11.170 1.00 93.06 84 GLY A O 1
ATOM 601 N N . MET A 1 85 ? 1.936 -12.570 -12.024 1.00 93.88 85 MET A N 1
ATOM 602 C CA . MET A 1 85 ? 3.302 -12.745 -11.543 1.00 93.88 85 MET A CA 1
ATOM 603 C C . MET A 1 85 ? 3.452 -12.301 -10.094 1.00 93.88 85 MET A C 1
ATOM 605 O O . MET A 1 85 ? 2.713 -11.453 -9.588 1.00 93.88 85 MET A O 1
ATOM 609 N N . ARG A 1 86 ? 4.432 -12.900 -9.415 1.00 94.31 86 ARG A N 1
ATOM 610 C CA . ARG A 1 86 ? 4.797 -12.530 -8.052 1.00 94.31 86 ARG A CA 1
ATOM 611 C C . ARG A 1 86 ? 5.874 -11.449 -8.089 1.00 94.31 86 ARG A C 1
ATOM 613 O O . ARG A 1 86 ? 6.975 -11.715 -8.559 1.00 94.31 86 ARG A O 1
ATOM 620 N N . LEU A 1 87 ? 5.558 -10.267 -7.565 1.00 93.94 87 LEU A N 1
ATOM 621 C CA . LEU A 1 87 ? 6.474 -9.128 -7.484 1.00 93.94 87 LEU A CA 1
ATOM 622 C C . LEU A 1 87 ? 6.802 -8.776 -6.030 1.00 93.94 87 LEU A C 1
ATOM 624 O O . LEU A 1 87 ? 5.967 -9.000 -5.148 1.00 93.94 87 LEU A O 1
ATOM 628 N N . PRO A 1 88 ? 7.999 -8.227 -5.759 1.00 94.75 88 PRO A N 1
ATOM 629 C CA . PRO A 1 88 ? 8.292 -7.590 -4.483 1.00 94.75 88 PRO A CA 1
ATOM 630 C C . PRO A 1 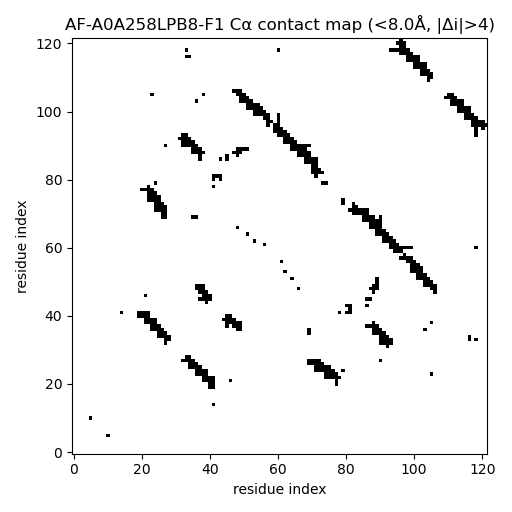88 ? 7.512 -6.274 -4.329 1.00 94.75 88 PRO A C 1
ATOM 632 O O . PRO A 1 88 ? 7.171 -5.613 -5.311 1.00 94.75 88 PRO A O 1
ATOM 635 N N . GLY A 1 89 ? 7.239 -5.887 -3.087 1.00 94.62 89 GLY A N 1
ATOM 636 C CA . GLY A 1 89 ? 6.590 -4.623 -2.750 1.00 94.62 89 GLY A CA 1
ATOM 637 C C . GLY A 1 89 ? 6.155 -4.579 -1.290 1.00 94.62 89 GLY A C 1
ATOM 638 O O . GLY A 1 89 ? 6.654 -5.335 -0.458 1.00 94.62 89 GLY A O 1
ATOM 639 N N . MET A 1 90 ? 5.186 -3.720 -0.984 1.00 96.50 90 MET A N 1
ATOM 640 C CA . MET A 1 90 ? 4.605 -3.603 0.350 1.00 96.50 90 MET A CA 1
ATOM 641 C C . MET A 1 90 ? 3.294 -4.372 0.436 1.00 96.50 90 MET A C 1
ATOM 643 O O . MET A 1 90 ? 2.390 -4.166 -0.373 1.00 96.50 90 MET A O 1
ATOM 647 N N . VAL A 1 91 ? 3.172 -5.225 1.450 1.00 95.50 91 VAL A N 1
ATOM 648 C CA . VAL A 1 91 ? 1.972 -6.021 1.723 1.00 95.50 91 VAL A CA 1
ATOM 649 C C . VAL A 1 91 ? 1.299 -5.512 2.991 1.00 95.50 91 VAL A C 1
ATOM 651 O O . VAL A 1 91 ? 1.938 -5.330 4.031 1.00 95.50 91 VAL A O 1
ATOM 654 N N . VAL A 1 92 ? -0.011 -5.307 2.901 1.00 96.56 92 VAL A N 1
ATOM 655 C CA . VAL A 1 92 ? -0.891 -4.934 4.003 1.00 96.56 92 VAL A CA 1
ATOM 656 C C . VAL A 1 92 ? -1.688 -6.157 4.427 1.00 96.56 92 VAL A C 1
ATOM 658 O O . VAL A 1 92 ? -2.444 -6.743 3.656 1.00 96.56 92 VAL A O 1
ATOM 661 N N . THR A 1 93 ? -1.537 -6.521 5.691 1.00 94.56 93 THR A N 1
ATOM 662 C CA . THR A 1 93 ? -2.333 -7.551 6.366 1.00 94.56 93 THR A CA 1
ATOM 663 C C . THR A 1 93 ? -3.107 -6.900 7.504 1.00 94.56 93 THR A C 1
ATOM 665 O O . THR A 1 93 ? -2.769 -5.794 7.937 1.00 94.56 93 THR A O 1
ATOM 668 N N . GLY A 1 94 ? -4.148 -7.556 8.009 1.00 92.31 94 GLY A N 1
ATOM 669 C CA . GLY A 1 94 ? -4.889 -6.993 9.127 1.00 92.31 94 GLY A CA 1
ATOM 670 C C . GLY A 1 94 ? -5.829 -7.955 9.829 1.00 92.31 94 GLY A C 1
ATOM 671 O O . GLY A 1 94 ? -6.097 -9.064 9.366 1.00 92.31 94 GLY A O 1
ATOM 672 N N . THR A 1 95 ? -6.302 -7.506 10.985 1.00 92.62 95 THR A N 1
ATOM 673 C CA . THR A 1 95 ? -7.277 -8.195 11.834 1.00 92.62 95 THR A CA 1
ATOM 674 C C . THR A 1 95 ? -8.342 -7.217 12.326 1.00 92.62 95 THR A C 1
ATOM 676 O O . THR A 1 95 ? -8.156 -5.999 12.269 1.00 92.62 95 THR A O 1
ATOM 679 N N . GLY A 1 96 ? -9.455 -7.762 12.822 1.00 92.62 96 GLY A N 1
ATOM 680 C CA . GLY A 1 96 ? -10.635 -6.997 13.223 1.00 92.62 96 GLY A CA 1
ATOM 681 C C . GLY A 1 96 ? -11.678 -6.915 12.109 1.00 92.62 96 GLY A C 1
ATOM 682 O O . GLY A 1 96 ? -11.556 -7.590 11.088 1.00 92.62 96 GLY A O 1
ATOM 683 N N . THR A 1 97 ? -12.691 -6.079 12.328 1.00 94.00 97 THR A N 1
ATOM 684 C CA . THR A 1 97 ? -13.828 -5.884 11.421 1.00 94.00 97 THR A CA 1
ATOM 685 C C . THR A 1 97 ? -14.054 -4.394 11.213 1.00 94.00 97 THR A C 1
ATOM 687 O O . THR A 1 97 ? -13.978 -3.623 12.170 1.00 94.00 97 THR A O 1
ATOM 690 N N . GLY A 1 98 ? -14.369 -3.993 9.985 1.00 94.50 98 GLY A N 1
ATOM 691 C CA . GLY A 1 98 ? -14.691 -2.610 9.642 1.00 94.50 98 GLY A CA 1
ATOM 692 C C . GLY A 1 98 ? -13.827 -2.091 8.504 1.00 94.50 98 GLY A C 1
ATOM 693 O O . GLY A 1 98 ? -13.433 -2.844 7.615 1.00 94.50 98 GLY A O 1
ATOM 694 N N . GLU A 1 99 ? -13.539 -0.795 8.530 1.00 96.06 99 GLU A N 1
ATOM 695 C CA . GLU A 1 99 ? -12.793 -0.121 7.468 1.00 96.06 99 GLU A CA 1
ATOM 696 C C . GLU A 1 99 ? -11.489 0.488 7.980 1.00 96.06 99 GLU A C 1
ATOM 698 O O . GLU A 1 99 ? -11.384 0.908 9.140 1.00 96.06 99 GLU A O 1
ATOM 703 N N . ALA A 1 100 ? -10.502 0.571 7.094 1.00 97.12 100 ALA A N 1
ATOM 704 C CA . ALA A 1 100 ? -9.293 1.355 7.296 1.00 97.12 100 ALA A CA 1
ATOM 705 C C . ALA A 1 100 ? -8.924 2.102 6.016 1.00 97.12 100 ALA A C 1
ATOM 707 O O . ALA A 1 100 ? -9.111 1.590 4.917 1.00 97.12 100 ALA A O 1
ATOM 708 N N . VAL A 1 101 ? -8.378 3.305 6.162 1.00 97.88 101 VAL A N 1
ATOM 709 C CA . VAL A 1 101 ? -7.912 4.126 5.044 1.00 97.88 101 VAL A CA 1
ATOM 710 C C . VAL A 1 101 ? -6.397 4.190 5.105 1.00 97.88 101 VAL A C 1
ATOM 712 O O . VAL A 1 101 ? -5.819 4.576 6.125 1.00 97.88 101 VAL A O 1
ATOM 715 N N . ILE A 1 102 ? -5.756 3.815 4.005 1.00 97.62 102 ILE A N 1
ATOM 716 C CA . ILE A 1 102 ? -4.309 3.907 3.824 1.00 97.62 102 ILE A CA 1
ATOM 717 C C . ILE A 1 102 ? -3.983 4.954 2.760 1.00 97.62 102 ILE A C 1
ATOM 719 O O . ILE A 1 102 ? -4.771 5.182 1.845 1.00 97.62 102 ILE A O 1
ATOM 723 N N . LYS A 1 103 ? -2.811 5.577 2.860 1.00 97.31 103 LYS A N 1
ATOM 724 C CA . LYS A 1 103 ? -2.197 6.349 1.779 1.00 97.31 103 LYS A CA 1
ATOM 725 C C . LYS A 1 103 ? -1.109 5.498 1.143 1.00 97.31 103 LYS A C 1
ATOM 727 O O . LYS A 1 103 ? -0.219 5.030 1.848 1.00 97.31 103 LYS A O 1
ATOM 732 N N . VAL A 1 104 ? -1.166 5.342 -0.174 1.00 96.62 104 VAL A N 1
ATOM 7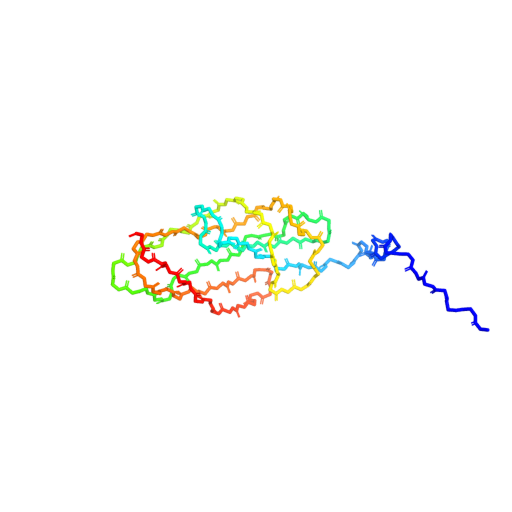33 C CA . VAL A 1 104 ? -0.130 4.680 -0.974 1.00 96.62 104 VAL A CA 1
ATOM 734 C C . VAL A 1 104 ? 0.640 5.766 -1.709 1.00 96.62 104 VAL A C 1
ATOM 736 O O . VAL A 1 104 ? 0.028 6.618 -2.347 1.00 96.62 104 VAL A O 1
ATOM 739 N N . THR A 1 105 ? 1.964 5.777 -1.575 1.00 95.00 105 THR A N 1
ATOM 740 C CA . THR A 1 105 ? 2.859 6.744 -2.229 1.00 95.00 105 THR A CA 1
ATOM 741 C C . THR A 1 105 ? 3.912 5.989 -3.029 1.00 95.00 105 THR A C 1
ATOM 743 O O . THR A 1 105 ? 4.644 5.182 -2.458 1.00 95.00 105 THR A O 1
ATOM 746 N N . TYR A 1 106 ? 4.004 6.251 -4.328 1.00 89.50 106 TYR A N 1
ATOM 747 C CA . TYR A 1 106 ? 4.943 5.588 -5.227 1.00 89.50 106 TYR A CA 1
ATOM 748 C C . TYR A 1 106 ? 6.175 6.468 -5.498 1.00 89.50 106 TYR A C 1
ATOM 750 O O . TYR A 1 106 ? 6.023 7.627 -5.898 1.00 89.50 106 TYR A O 1
ATOM 758 N N . PRO A 1 107 ? 7.403 5.951 -5.315 1.00 78.25 107 PRO A N 1
ATOM 759 C CA . PRO A 1 107 ? 8.586 6.547 -5.932 1.00 78.25 107 PRO A CA 1
ATOM 760 C C . PRO A 1 107 ? 8.590 6.283 -7.456 1.00 78.25 107 PRO A C 1
ATOM 762 O O . PRO A 1 107 ? 7.968 5.313 -7.899 1.00 78.25 107 PRO A O 1
ATOM 765 N N . PRO A 1 108 ? 9.284 7.097 -8.282 1.00 65.69 108 PRO A N 1
ATOM 766 C CA . PRO A 1 108 ? 10.114 8.260 -7.930 1.00 65.69 108 PRO A CA 1
ATOM 767 C C . PRO A 1 108 ? 9.360 9.603 -7.861 1.00 65.69 108 PRO A C 1
ATOM 769 O O . PRO A 1 108 ? 9.822 10.512 -7.177 1.00 65.69 108 PRO A O 1
ATOM 772 N N . ASP A 1 109 ? 8.196 9.729 -8.501 1.00 71.06 109 ASP A N 1
ATOM 773 C CA . ASP A 1 109 ? 7.507 11.023 -8.676 1.00 71.06 109 ASP A CA 1
ATOM 774 C C . ASP A 1 109 ? 6.701 11.475 -7.446 1.00 71.06 109 ASP A C 1
ATOM 776 O O . ASP A 1 109 ? 6.119 12.560 -7.428 1.00 71.06 109 ASP A O 1
ATOM 780 N N . GLY A 1 110 ? 6.619 10.632 -6.412 1.00 79.25 110 GLY A N 1
ATOM 781 C CA . GLY A 1 110 ? 5.860 10.918 -5.195 1.00 79.25 110 GLY A CA 1
ATOM 782 C C . GLY A 1 110 ? 4.345 10.922 -5.403 1.00 79.25 110 GLY A C 1
ATOM 783 O O . GLY A 1 110 ? 3.620 11.444 -4.552 1.00 79.25 110 GLY A O 1
ATOM 784 N N . GLN A 1 111 ? 3.857 10.350 -6.512 1.00 85.44 111 GLN A N 1
ATOM 785 C CA . GLN A 1 111 ? 2.429 10.188 -6.774 1.00 85.44 111 GLN A CA 1
ATOM 786 C C . GLN A 1 111 ? 1.779 9.380 -5.653 1.00 85.44 111 GLN A C 1
ATOM 788 O O . GLN A 1 111 ? 2.349 8.408 -5.150 1.00 85.44 111 GLN A O 1
ATOM 793 N N . TRP A 1 112 ? 0.582 9.788 -5.242 1.00 92.94 112 TRP A N 1
ATOM 794 C CA . TRP A 1 112 ? -0.103 9.158 -4.125 1.00 92.94 112 TRP A CA 1
ATOM 795 C C . TRP A 1 112 ? -1.616 9.177 -4.288 1.00 92.94 112 TRP A C 1
ATOM 797 O O . TRP A 1 112 ? -2.180 10.046 -4.950 1.00 92.94 112 TRP A O 1
ATOM 807 N N . TYR A 1 113 ? -2.273 8.238 -3.617 1.00 93.62 113 TYR A N 1
ATOM 808 C CA . TYR A 1 113 ? -3.724 8.199 -3.473 1.00 93.62 113 TYR A CA 1
ATOM 809 C C . TYR A 1 113 ? -4.101 7.576 -2.126 1.00 93.62 113 TYR A C 1
ATOM 811 O O . TYR A 1 113 ? -3.258 7.007 -1.423 1.00 93.62 113 TYR A O 1
ATOM 819 N N . THR A 1 114 ? -5.370 7.704 -1.742 1.00 96.56 114 THR A N 1
ATOM 820 C CA . THR A 1 114 ? -5.923 7.011 -0.575 1.00 96.56 114 THR A CA 1
ATOM 821 C C . THR A 1 114 ? -6.738 5.805 -1.000 1.00 96.56 114 THR A C 1
ATOM 823 O O . THR A 1 114 ? -7.543 5.900 -1.924 1.00 96.56 114 THR A O 1
ATOM 826 N N . HIS A 1 115 ? -6.583 4.701 -0.283 1.00 95.06 115 HIS A N 1
ATOM 827 C CA . HIS A 1 115 ? -7.288 3.455 -0.536 1.00 95.06 115 HIS A CA 1
ATOM 828 C C . HIS A 1 115 ? -8.049 3.014 0.714 1.00 95.06 115 HIS A C 1
ATOM 830 O O . HIS A 1 115 ? -7.498 3.026 1.818 1.00 95.06 115 HIS A O 1
ATOM 836 N N . THR A 1 116 ? -9.308 2.611 0.540 1.00 95.56 116 THR A N 1
ATOM 837 C CA . THR A 1 116 ? -10.146 2.100 1.630 1.00 95.56 116 THR A CA 1
ATOM 838 C C . THR A 1 116 ? -10.130 0.579 1.627 1.00 95.56 116 THR A C 1
ATOM 840 O O . THR A 1 116 ? -10.621 -0.060 0.700 1.00 95.56 116 THR A O 1
ATOM 843 N N . LEU A 1 117 ? -9.610 0.004 2.705 1.00 94.25 117 LEU A N 1
ATOM 844 C CA . LEU A 1 117 ? -9.622 -1.423 2.989 1.00 94.25 117 LEU A CA 1
ATOM 845 C C . LEU A 1 117 ? -10.891 -1.785 3.752 1.00 94.25 117 LEU A C 1
ATOM 847 O O . LEU A 1 117 ? -11.217 -1.147 4.755 1.00 94.25 117 LEU A O 1
ATOM 851 N N . LYS A 1 118 ? -11.561 -2.855 3.322 1.00 92.75 118 LYS A N 1
ATOM 852 C CA . LYS A 1 118 ? -12.687 -3.453 4.044 1.00 92.75 118 LYS A CA 1
ATOM 853 C C . LYS A 1 118 ? -12.256 -4.778 4.653 1.00 92.75 118 LYS A C 1
ATOM 855 O O . LYS A 1 118 ? -11.814 -5.674 3.938 1.00 92.75 118 LYS A O 1
ATOM 860 N N . LEU A 1 119 ? -12.394 -4.895 5.968 1.00 90.50 119 LEU A N 1
ATOM 861 C CA . LEU A 1 119 ? -12.143 -6.119 6.716 1.00 90.50 119 LEU A CA 1
ATOM 862 C C . LEU A 1 119 ? -13.502 -6.733 7.081 1.00 90.50 119 LEU A C 1
ATOM 864 O O . LEU A 1 119 ? -14.212 -6.167 7.922 1.00 90.50 119 LEU A O 1
ATOM 868 N N . PRO A 1 120 ? -13.902 -7.845 6.437 1.00 83.50 120 PRO A N 1
ATOM 869 C CA . PRO A 1 120 ? -15.173 -8.485 6.732 1.00 83.50 120 PRO A CA 1
ATOM 870 C C . PRO A 1 120 ? -15.154 -9.116 8.134 1.00 83.50 120 PRO A C 1
ATOM 872 O O . PRO A 1 120 ? -14.087 -9.516 8.611 1.00 83.50 120 PRO A O 1
ATOM 875 N N . PRO A 1 121 ? -16.320 -9.240 8.792 1.00 77.56 121 PRO A N 1
ATOM 876 C CA . PRO A 1 121 ? -16.432 -10.048 9.997 1.00 77.56 121 PRO A CA 1
ATOM 877 C C . PRO A 1 121 ? -16.041 -11.494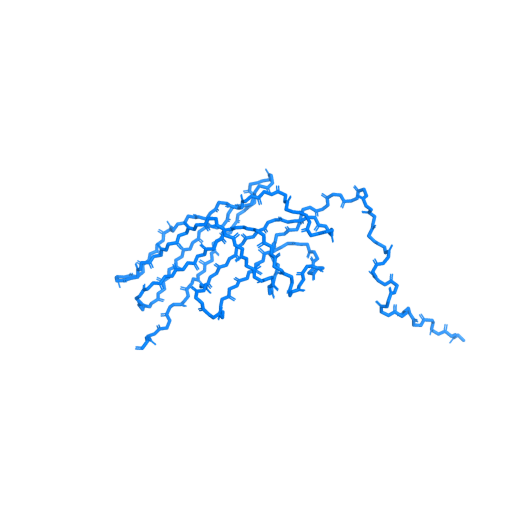 9.674 1.00 77.56 121 PRO A C 1
ATOM 879 O O . PRO A 1 121 ? -16.470 -12.036 8.656 1.00 77.56 121 PRO A O 1
ATOM 882 N N . ARG A 1 122 ? -15.192 -12.080 10.519 1.00 63.09 122 ARG A N 1
ATOM 883 C CA . ARG A 1 122 ? -14.852 -13.506 10.465 1.00 63.09 122 ARG A CA 1
ATOM 884 C C . ARG A 1 122 ? -15.895 -14.341 11.187 1.00 63.09 122 ARG A C 1
ATOM 886 O O . ARG A 1 122 ? -16.390 -13.858 12.230 1.00 63.09 122 ARG A O 1
#

Solvent-accessible surface area (backbone atoms only — not comparable to full-atom values): 7144 Å² total; per-residue (Å²): 139,82,83,80,76,78,58,82,76,58,76,73,66,78,66,58,86,83,63,79,52,73,18,35,35,26,24,51,74,64,84,82,30,63,32,28,39,21,26,22,35,86,84,59,48,74,72,52,65,39,51,75,46,82,77,48,59,34,84,74,43,45,77,48,77,41,80,46,72,41,48,26,74,48,58,83,40,77,74,74,75,51,60,74,38,77,40,63,19,30,36,30,29,71,49,54,42,48,48,33,35,32,38,44,32,37,75,90,85,63,50,66,53,78,47,80,48,77,38,66,80,129

Foldseek 3Di:
DDDPDDPPVCVLPPPPVVPQDWWKFKADPDDQFQIWIFIDGLVLHGPDAKDKDWPDDDPPKDKDKDWDKGATCGTPDDDSNRHRHIHIYITIGIDDFAKTKMWIFDPDVRDIDIDIGGDHDD

Nearest PDB structures (foldseek):
  6e9i-assembly3_H  TM=4.598E-01  e=2.334E+00  Bos taurus
  8bs8-assembly1_H  TM=4.242E-01  e=1.985E+00  Bos taurus
  4lzk-assembly1_C  TM=3.950E-01  e=9.016E+00  Burkholderia cenocepacia J2315

Radius of gyration: 17.03 Å; Cα contacts (8 Å, |Δi|>4): 280; chains: 1; bounding box: 30×26×65 Å